Protein AF-A0A0L6VDS9-F1 (afdb_monomer_lite)

Sequence (114 aa):
MADDSSHAPPAQPSIKRPLTGLHMLLKTVLDDASNQDVSGAVRVPAGLINVLLEMLLSAERTMHSLQDTVDRLNASVDTKMSATNKPILAHLTELEKTLGPSADCVKAHPQVVW

Organism: NCBI:txid27349

Radius of gyration: 35.81 Å; chains: 1; bounding box: 97×52×89 Å

pLDDT: mean 79.71, std 17.58, range [41.25, 98.31]

Foldseek 3Di:
DDDDPPPDPPPDPPCPPPCPPLNVVVCVQLVPPVQQDPVRDGNDDPVVVVVVVVVVVVVVVVVVVVVVVVVVVVVVVVVVCCVVVVVVVVVVVVVDVVCPDPPCPDDDDDDDDD

Secondary structure (DSSP, 8-state):
-------PPP----------HHHHHHHHHHH-GGGB-TT--B---HHHHHHHHHHHHHHHHHHHHHHHHHHHHHHHHHHHHHHHHHHHHHHHHHHHHHT-S-------------

Structure (mmCIF, N/CA/C/O backbone):
data_AF-A0A0L6VDS9-F1
#
_entry.id   AF-A0A0L6VDS9-F1
#
loop_
_atom_site.group_PDB
_atom_site.id
_atom_site.type_symbol
_atom_site.label_atom_id
_atom_site.label_alt_id
_atom_site.label_comp_id
_atom_site.label_asym_id
_atom_site.label_entity_id
_atom_site.label_seq_id
_atom_site.pdbx_PDB_ins_code
_atom_site.Cartn_x
_atom_site.Cartn_y
_atom_site.Cartn_z
_atom_site.occupancy
_atom_site.B_iso_or_equiv
_atom_site.auth_seq_id
_atom_site.auth_comp_id
_atom_site.auth_asym_id
_atom_site.auth_atom_id
_atom_site.pdbx_PDB_model_num
ATOM 1 N N . MET A 1 1 ? -28.684 47.107 6.101 1.00 41.25 1 MET A N 1
ATOM 2 C CA . MET A 1 1 ? -27.667 46.256 6.747 1.00 41.25 1 MET A CA 1
ATOM 3 C C . MET A 1 1 ? -27.825 44.862 6.160 1.00 41.25 1 MET A C 1
ATOM 5 O O . MET A 1 1 ? -28.773 44.183 6.526 1.00 41.25 1 MET A O 1
ATOM 9 N N . ALA A 1 2 ? -27.011 44.500 5.171 1.00 41.81 2 ALA A N 1
ATOM 10 C CA . ALA A 1 2 ? -26.977 43.159 4.592 1.00 41.81 2 ALA A CA 1
ATOM 11 C C . ALA A 1 2 ? -25.500 42.762 4.539 1.00 41.81 2 ALA A C 1
ATOM 13 O O . ALA A 1 2 ? -24.737 43.375 3.797 1.00 41.81 2 ALA A O 1
ATOM 14 N N . ASP A 1 3 ? -25.108 41.837 5.413 1.00 48.06 3 ASP A N 1
ATOM 15 C CA . ASP A 1 3 ? -23.777 41.239 5.416 1.00 48.06 3 ASP A CA 1
ATOM 16 C C . ASP A 1 3 ? -23.718 40.215 4.282 1.00 48.06 3 ASP A C 1
ATOM 18 O O . ASP A 1 3 ? -24.396 39.187 4.308 1.00 48.06 3 ASP A O 1
ATOM 22 N N . ASP A 1 4 ? -22.940 40.547 3.259 1.00 51.59 4 ASP A N 1
ATOM 23 C CA . ASP A 1 4 ? -22.625 39.690 2.126 1.00 51.59 4 ASP A CA 1
ATOM 24 C C . ASP A 1 4 ? -21.441 38.798 2.525 1.00 51.59 4 ASP A C 1
ATOM 26 O O . ASP A 1 4 ? -20.275 39.202 2.485 1.00 51.59 4 ASP A O 1
ATOM 30 N N . SER A 1 5 ? -21.737 37.589 3.011 1.00 57.34 5 SER A N 1
ATOM 31 C CA . SER A 1 5 ? -20.718 36.622 3.416 1.00 57.34 5 SER A CA 1
ATOM 32 C C . SER A 1 5 ? -20.074 35.986 2.181 1.00 57.34 5 SER A C 1
ATOM 34 O O . SER A 1 5 ? -20.420 34.878 1.763 1.00 57.34 5 SER A O 1
ATOM 36 N N . SER A 1 6 ? -19.105 36.685 1.598 1.00 55.97 6 SER A N 1
ATOM 37 C CA . SER A 1 6 ? -18.214 36.132 0.579 1.00 55.97 6 SER A CA 1
ATOM 38 C C . SER A 1 6 ? -17.259 35.118 1.216 1.00 55.97 6 SER A C 1
ATOM 40 O O . SER A 1 6 ? -16.126 35.435 1.581 1.00 55.97 6 SER A O 1
ATOM 42 N N . HIS A 1 7 ? -17.713 33.874 1.369 1.00 61.69 7 HIS A N 1
ATOM 43 C CA . HIS A 1 7 ? -16.837 32.755 1.700 1.00 61.69 7 HIS A CA 1
ATOM 44 C C . HIS A 1 7 ? -15.981 32.425 0.470 1.00 61.69 7 HIS A C 1
ATOM 46 O O . HIS A 1 7 ? -16.403 31.705 -0.435 1.00 61.69 7 HIS A O 1
ATOM 52 N N . ALA A 1 8 ? -14.767 32.975 0.424 1.00 68.38 8 ALA A N 1
ATOM 53 C CA . ALA A 1 8 ? -13.765 32.547 -0.540 1.00 68.38 8 ALA A CA 1
ATOM 54 C C . ALA A 1 8 ? -13.432 31.059 -0.295 1.00 68.38 8 ALA A C 1
ATOM 56 O O . ALA A 1 8 ? -13.227 30.670 0.863 1.00 68.38 8 ALA A O 1
ATOM 57 N N . PRO A 1 9 ? -13.371 30.217 -1.345 1.00 64.12 9 PRO A N 1
ATOM 58 C CA . PRO A 1 9 ? -12.942 28.833 -1.203 1.00 64.12 9 PRO A CA 1
ATOM 59 C C . PRO A 1 9 ? -11.545 28.777 -0.571 1.00 64.12 9 PRO A C 1
ATOM 61 O O . PRO A 1 9 ? -10.696 29.607 -0.914 1.00 64.12 9 PRO A O 1
ATOM 64 N N . PRO A 1 10 ? -11.273 27.818 0.334 1.00 69.44 10 PRO A N 1
ATOM 65 C CA . PRO A 1 10 ? -9.944 27.661 0.903 1.00 69.44 10 PRO A CA 1
ATOM 66 C C . PRO A 1 10 ? -8.931 27.479 -0.227 1.00 69.44 10 PRO A C 1
ATOM 68 O O . PRO A 1 10 ? -9.158 26.701 -1.156 1.00 69.44 10 PRO A O 1
ATOM 71 N N . ALA A 1 11 ? -7.826 28.224 -0.148 1.00 65.56 11 ALA A N 1
ATOM 72 C CA . ALA A 1 11 ? -6.745 28.152 -1.117 1.00 65.56 11 ALA A CA 1
ATOM 73 C C . ALA A 1 11 ? -6.316 26.690 -1.278 1.00 65.56 11 ALA A C 1
ATOM 75 O O . ALA A 1 11 ? -5.828 26.063 -0.336 1.00 65.56 11 ALA A O 1
ATOM 76 N N . GLN A 1 12 ? -6.541 26.142 -2.473 1.00 63.00 12 GLN A N 1
ATOM 77 C CA . GLN A 1 12 ? -6.097 24.802 -2.814 1.00 63.00 12 GLN A CA 1
ATOM 78 C C . GLN A 1 12 ? -4.576 24.781 -2.615 1.00 63.00 12 GLN A C 1
ATOM 80 O O . GLN A 1 12 ? -3.890 25.633 -3.194 1.00 63.00 12 GLN A O 1
ATOM 85 N N . PRO A 1 13 ? -4.019 23.879 -1.785 1.00 59.09 13 PRO A N 1
ATOM 86 C CA . PRO A 1 13 ? -2.577 23.783 -1.667 1.00 59.09 13 PRO A CA 1
ATOM 87 C C . PRO A 1 13 ? -2.037 23.548 -3.074 1.00 59.09 13 PRO A C 1
ATOM 89 O O . PRO A 1 13 ? -2.506 22.657 -3.782 1.00 59.09 13 PRO A O 1
ATOM 92 N N . SER A 1 14 ? -1.084 24.376 -3.502 1.00 58.12 14 SER A N 1
ATOM 93 C CA . SER A 1 14 ? -0.311 24.111 -4.709 1.00 58.12 14 SER A CA 1
ATOM 94 C C . SER A 1 14 ? 0.410 22.788 -4.472 1.00 58.12 14 SER A C 1
ATOM 96 O O . SER A 1 14 ? 1.503 22.760 -3.901 1.00 58.12 14 SER A O 1
ATOM 98 N N . ILE A 1 15 ? -0.218 21.681 -4.873 1.00 55.16 15 ILE A N 1
ATOM 99 C CA . ILE A 1 15 ? 0.375 20.351 -4.885 1.00 55.16 15 ILE A CA 1
ATOM 100 C C . ILE A 1 15 ? 1.422 20.402 -5.991 1.00 55.16 15 ILE A C 1
ATOM 102 O O . ILE A 1 15 ? 1.210 19.962 -7.120 1.00 55.16 15 ILE A O 1
ATOM 106 N N . LYS A 1 16 ? 2.582 20.979 -5.674 1.00 53.91 16 LYS A N 1
ATOM 107 C CA . LYS A 1 16 ? 3.800 20.686 -6.406 1.00 53.91 16 LYS A CA 1
ATOM 108 C C . LYS A 1 16 ? 4.014 19.207 -6.140 1.00 53.91 16 LYS A C 1
ATOM 110 O O . LYS A 1 16 ? 4.447 18.833 -5.052 1.00 53.91 16 LYS A O 1
ATOM 115 N N . ARG A 1 17 ? 3.540 18.375 -7.077 1.00 58.38 17 ARG A N 1
ATOM 116 C CA . ARG A 1 17 ? 3.583 16.919 -6.957 1.00 58.38 17 ARG A CA 1
ATOM 117 C C . ARG A 1 17 ? 5.015 16.581 -6.541 1.00 58.38 17 ARG A C 1
ATOM 119 O O . ARG A 1 17 ? 5.933 17.043 -7.228 1.00 58.38 17 ARG A O 1
ATOM 126 N N . PRO A 1 18 ? 5.223 15.884 -5.409 1.00 59.31 18 PRO A N 1
ATOM 127 C CA . PRO A 1 18 ? 6.563 15.505 -5.000 1.00 59.31 18 PRO A CA 1
ATOM 128 C C . PRO A 1 18 ? 7.230 14.864 -6.209 1.00 59.31 18 PRO A C 1
ATOM 130 O O . PRO A 1 18 ? 6.618 14.005 -6.850 1.00 59.31 18 PRO A O 1
ATOM 133 N N . LEU A 1 19 ? 8.430 15.317 -6.574 1.00 60.00 19 LEU A N 1
ATOM 134 C CA . LEU A 1 19 ? 9.220 14.585 -7.553 1.00 60.00 19 LEU A CA 1
ATOM 135 C C . LEU A 1 19 ? 9.547 13.242 -6.906 1.00 60.00 19 LEU A C 1
ATOM 137 O O . LEU A 1 19 ? 10.488 13.120 -6.127 1.00 60.00 19 LEU A O 1
ATOM 141 N N . THR A 1 20 ? 8.702 12.250 -7.162 1.00 74.06 20 THR A N 1
ATOM 142 C CA . THR A 1 20 ? 8.917 10.889 -6.693 1.00 74.06 20 THR A CA 1
ATOM 143 C C . THR A 1 20 ? 10.135 10.322 -7.415 1.00 74.06 20 THR A C 1
ATOM 145 O O . THR A 1 20 ? 10.444 10.725 -8.540 1.00 74.06 20 THR A O 1
ATOM 148 N N . GLY A 1 21 ? 10.834 9.371 -6.788 1.00 81.12 21 GLY A N 1
ATOM 149 C CA . GLY A 1 21 ? 11.976 8.699 -7.419 1.00 81.12 21 GLY A CA 1
ATOM 150 C C . GLY A 1 21 ? 11.623 8.129 -8.798 1.00 81.12 21 GLY A C 1
ATOM 151 O O . GLY A 1 21 ? 12.401 8.274 -9.733 1.00 81.12 21 GLY A O 1
ATOM 152 N N . LEU A 1 22 ? 10.396 7.612 -8.956 1.00 84.62 22 LEU A N 1
ATOM 153 C CA . LEU A 1 22 ? 9.851 7.167 -10.240 1.00 84.62 22 LEU A CA 1
ATOM 154 C C . LEU A 1 22 ? 9.755 8.301 -11.267 1.00 84.62 22 LEU A C 1
ATOM 156 O O . LEU A 1 22 ? 10.169 8.137 -12.408 1.00 84.62 22 LEU A O 1
ATOM 160 N N . HIS A 1 23 ? 9.211 9.454 -10.873 1.00 84.38 23 HIS A N 1
ATOM 161 C CA . HIS A 1 23 ? 9.085 10.604 -11.765 1.00 84.38 23 HIS A CA 1
ATOM 162 C C . HIS A 1 23 ? 10.457 11.103 -12.234 1.00 84.38 23 HIS A C 1
ATOM 164 O O . HIS A 1 23 ? 10.623 11.391 -13.415 1.00 84.38 23 HIS A O 1
ATOM 170 N N . MET A 1 24 ? 11.448 11.178 -11.336 1.00 86.25 24 MET A N 1
ATOM 171 C CA . MET A 1 24 ? 12.823 11.507 -11.733 1.00 86.25 24 MET A CA 1
ATOM 172 C C . MET A 1 24 ? 13.415 10.445 -12.659 1.00 86.25 24 MET A C 1
ATOM 174 O O . MET A 1 24 ? 13.975 10.808 -13.683 1.00 86.25 24 MET A O 1
ATOM 178 N N . LEU A 1 25 ? 13.250 9.158 -12.346 1.00 85.69 25 LEU A N 1
ATOM 179 C CA . LEU A 1 25 ? 13.769 8.061 -13.163 1.00 85.69 25 LEU A CA 1
ATOM 180 C C . LEU A 1 25 ? 13.202 8.090 -14.588 1.00 85.69 25 LEU A C 1
ATOM 182 O O . LEU A 1 25 ? 13.961 8.041 -15.552 1.00 85.69 25 LEU A O 1
ATOM 186 N N . LEU A 1 26 ? 11.881 8.223 -14.722 1.00 86.81 26 LEU A N 1
ATOM 187 C CA . LEU A 1 26 ? 11.217 8.312 -16.022 1.00 86.81 26 LEU A CA 1
ATOM 188 C C . LEU A 1 26 ? 11.650 9.564 -16.779 1.00 86.81 26 LEU A C 1
ATOM 190 O O . LEU A 1 26 ? 11.973 9.472 -17.958 1.00 86.81 26 LEU A O 1
ATOM 194 N N . LYS A 1 27 ? 11.710 10.718 -16.105 1.00 87.31 27 LYS A N 1
ATOM 195 C CA . LYS A 1 27 ? 12.168 11.961 -16.726 1.00 87.31 27 LYS A CA 1
ATOM 196 C C . LYS A 1 27 ? 13.591 11.824 -17.267 1.00 87.31 27 LYS A C 1
ATOM 198 O O . LYS A 1 27 ? 13.827 12.185 -18.409 1.00 87.31 27 LYS A O 1
ATOM 203 N N . THR A 1 28 ? 14.511 11.251 -16.493 1.00 86.44 28 THR A N 1
ATOM 204 C CA . THR A 1 28 ? 15.899 11.045 -16.928 1.00 86.44 28 THR A CA 1
ATOM 205 C C . THR A 1 28 ? 15.990 10.121 -18.141 1.00 86.44 28 THR A C 1
ATOM 207 O O . THR A 1 28 ? 16.742 10.413 -19.061 1.00 86.44 28 THR A O 1
ATOM 210 N N . VAL A 1 29 ? 15.217 9.029 -18.173 1.00 85.19 29 VAL A N 1
ATOM 211 C CA . VAL A 1 29 ? 15.217 8.104 -19.321 1.00 85.19 29 VAL A CA 1
ATOM 212 C C . VAL A 1 29 ? 14.635 8.762 -20.577 1.00 85.19 29 VAL A C 1
ATOM 214 O O . VAL A 1 29 ? 15.136 8.518 -21.672 1.00 85.19 29 VAL A O 1
ATOM 217 N N . LEU A 1 30 ? 13.594 9.586 -20.425 1.00 84.62 30 LEU A N 1
ATOM 218 C CA . LEU A 1 30 ? 12.914 10.259 -21.537 1.00 84.62 30 LEU A CA 1
ATOM 219 C C . LEU A 1 30 ? 13.693 11.472 -22.079 1.00 84.62 30 LEU A C 1
ATOM 221 O O . LEU A 1 30 ? 13.678 11.700 -23.288 1.00 84.62 30 LEU A O 1
ATOM 225 N N . ASP A 1 31 ? 14.366 12.229 -21.207 1.00 85.56 31 ASP A N 1
ATOM 226 C CA . ASP A 1 31 ? 15.145 13.426 -21.569 1.00 85.56 31 ASP A CA 1
ATOM 227 C C . ASP A 1 31 ? 16.530 13.079 -22.156 1.00 85.56 31 ASP A C 1
ATOM 229 O O . ASP A 1 31 ? 17.194 13.934 -22.744 1.00 85.56 31 ASP A O 1
ATOM 233 N N . ASP A 1 32 ? 16.990 11.834 -22.011 1.00 84.75 32 ASP A N 1
ATOM 234 C CA . ASP A 1 32 ? 18.268 11.379 -22.553 1.00 84.75 32 ASP A CA 1
ATOM 235 C C . ASP A 1 32 ? 18.166 11.118 -24.065 1.00 84.75 32 ASP A C 1
ATOM 237 O O . ASP A 1 32 ? 17.649 10.097 -24.524 1.00 84.75 32 ASP A O 1
ATOM 241 N N . ALA A 1 33 ? 18.707 12.057 -24.845 1.00 76.38 33 ALA A N 1
ATOM 242 C CA . ALA A 1 33 ? 18.730 12.007 -26.305 1.00 76.38 33 ALA A CA 1
ATOM 243 C C . ALA A 1 33 ? 19.451 10.767 -26.864 1.00 76.38 33 ALA A C 1
ATOM 245 O O . ALA A 1 33 ? 19.172 10.367 -27.993 1.00 76.38 33 ALA A O 1
ATOM 246 N N . SER A 1 34 ? 20.339 10.126 -26.092 1.00 81.12 34 SER A N 1
ATOM 247 C CA . SER A 1 34 ? 20.998 8.883 -26.516 1.00 81.12 34 SER A CA 1
ATOM 248 C C . SER A 1 34 ? 20.047 7.682 -26.555 1.00 81.12 34 SER A C 1
ATOM 250 O O . SER A 1 34 ? 20.329 6.687 -27.227 1.00 81.12 34 SER A O 1
ATOM 252 N N . ASN A 1 35 ? 18.893 7.795 -25.891 1.00 81.25 35 ASN A N 1
ATOM 253 C CA . ASN A 1 35 ? 17.834 6.797 -25.925 1.00 81.25 35 ASN A CA 1
ATOM 254 C C . ASN A 1 35 ? 16.842 7.030 -27.068 1.00 81.25 35 ASN A C 1
ATOM 256 O O . ASN A 1 35 ? 15.907 6.251 -27.182 1.00 81.25 35 ASN A O 1
ATOM 260 N N . GLN A 1 36 ? 16.996 8.049 -27.917 1.00 86.44 36 GLN A N 1
ATOM 261 C CA . GLN A 1 36 ? 16.089 8.275 -29.045 1.00 86.44 36 GLN A CA 1
ATOM 262 C C . GLN A 1 36 ? 16.664 7.703 -30.344 1.00 86.44 36 GLN A C 1
ATOM 264 O O . GLN A 1 36 ? 17.843 7.882 -30.652 1.00 86.44 36 GLN A O 1
ATOM 269 N N . ASP A 1 37 ? 15.837 6.992 -31.109 1.00 84.88 37 ASP A N 1
ATOM 270 C CA . ASP A 1 37 ? 16.203 6.549 -32.454 1.00 84.88 37 ASP A CA 1
ATOM 271 C C . ASP A 1 37 ? 16.001 7.660 -33.502 1.00 84.88 37 ASP A C 1
ATOM 273 O O . ASP A 1 37 ? 15.551 8.766 -33.204 1.00 84.88 37 ASP A O 1
ATOM 277 N N . VAL A 1 38 ? 16.334 7.371 -34.764 1.00 86.12 38 VAL A N 1
ATOM 278 C CA . VAL A 1 38 ? 16.230 8.335 -35.881 1.00 86.12 38 VAL A CA 1
ATOM 279 C C . VAL A 1 38 ? 14.779 8.782 -36.134 1.00 86.12 38 VAL A C 1
ATOM 281 O O . VAL A 1 38 ? 14.551 9.829 -36.735 1.00 86.12 38 VAL A O 1
ATOM 284 N N . SER A 1 39 ? 13.794 8.015 -35.658 1.00 87.81 39 SER A N 1
ATOM 285 C CA . SER A 1 39 ? 12.373 8.361 -35.715 1.00 87.81 39 SER A CA 1
ATOM 286 C C . SER A 1 39 ? 11.918 9.203 -34.512 1.00 87.81 39 SER A C 1
ATOM 288 O O . SER A 1 39 ? 10.754 9.606 -34.469 1.00 87.81 39 SER A O 1
ATOM 290 N N . GLY A 1 40 ? 12.794 9.449 -33.533 1.00 82.69 40 GLY A N 1
ATOM 291 C CA . GLY A 1 40 ? 12.460 10.086 -32.260 1.00 82.69 40 GLY A CA 1
ATOM 292 C C . GLY A 1 40 ? 11.777 9.146 -31.261 1.00 82.69 40 GLY A C 1
ATOM 293 O O . GLY A 1 40 ? 11.252 9.614 -30.249 1.00 82.69 40 GLY A O 1
ATOM 294 N N . ALA A 1 41 ? 11.750 7.833 -31.516 1.00 85.88 41 ALA A N 1
ATOM 295 C CA . ALA A 1 41 ? 11.193 6.875 -30.571 1.00 85.88 41 ALA A CA 1
ATOM 296 C C . ALA A 1 41 ? 12.183 6.623 -29.427 1.00 85.88 41 ALA A C 1
ATOM 298 O O . ALA A 1 41 ? 13.373 6.405 -29.653 1.00 85.88 41 ALA A O 1
ATOM 299 N N . VAL A 1 42 ? 11.684 6.627 -28.186 1.00 84.88 42 VAL A N 1
ATOM 300 C CA . VAL A 1 42 ? 12.508 6.363 -27.001 1.00 84.88 42 VAL A CA 1
ATOM 301 C C . VAL A 1 42 ? 12.706 4.858 -26.828 1.00 84.88 42 VAL A C 1
ATOM 303 O O . VAL A 1 42 ? 11.770 4.101 -26.566 1.00 84.88 42 VAL A O 1
ATOM 306 N N . ARG A 1 43 ? 13.957 4.423 -26.914 1.00 87.31 43 ARG A N 1
ATOM 307 C CA . ARG A 1 43 ? 14.428 3.099 -26.541 1.00 87.31 43 ARG A CA 1
ATOM 308 C C . ARG A 1 43 ? 14.431 2.973 -25.022 1.00 87.31 43 ARG A C 1
ATOM 310 O O . ARG A 1 43 ? 15.249 3.564 -24.327 1.00 87.31 43 ARG A O 1
ATOM 317 N N . VAL A 1 44 ? 13.527 2.148 -24.506 1.00 83.69 44 VAL A N 1
ATOM 318 C CA . VAL A 1 44 ? 13.443 1.867 -23.071 1.00 83.69 44 VAL A CA 1
ATOM 319 C C . VAL A 1 44 ? 14.596 0.943 -22.647 1.00 83.69 44 VAL A C 1
ATOM 321 O O . VAL A 1 44 ? 14.728 -0.151 -23.206 1.00 83.69 44 VAL A O 1
ATOM 324 N N . PRO A 1 45 ? 15.425 1.324 -21.654 1.00 85.56 45 PRO A N 1
ATOM 325 C CA . PRO A 1 45 ? 16.456 0.442 -21.120 1.00 85.56 45 PRO A CA 1
ATOM 326 C C . PRO A 1 45 ? 15.839 -0.828 -20.527 1.00 85.56 45 PRO A C 1
ATOM 328 O O . PRO A 1 45 ? 14.907 -0.751 -19.728 1.00 85.56 45 PRO A O 1
ATOM 331 N N . ALA A 1 46 ? 16.394 -2.000 -20.846 1.00 83.94 46 ALA A N 1
ATOM 332 C CA . ALA A 1 46 ? 15.872 -3.281 -20.353 1.00 83.94 46 ALA A CA 1
ATOM 333 C C . ALA A 1 46 ? 15.811 -3.349 -18.811 1.00 83.94 46 ALA A C 1
ATOM 335 O O . ALA A 1 46 ? 14.885 -3.927 -18.248 1.00 83.94 46 ALA A O 1
ATOM 336 N N . GLY A 1 47 ? 16.756 -2.699 -18.121 1.00 87.38 47 GLY A N 1
ATOM 337 C CA . GLY A 1 47 ? 16.780 -2.621 -16.659 1.00 87.38 47 GLY A CA 1
ATOM 338 C C . GLY A 1 47 ? 15.679 -1.746 -16.049 1.00 87.38 47 GLY A C 1
ATOM 339 O O . GLY A 1 47 ? 15.339 -1.947 -14.886 1.00 87.38 47 GLY A O 1
ATOM 340 N N . LEU A 1 48 ? 15.082 -0.819 -16.811 1.00 88.56 48 LEU A N 1
ATOM 341 C CA . LEU A 1 48 ? 14.022 0.055 -16.298 1.00 88.56 48 LEU A CA 1
ATOM 342 C C . LEU A 1 48 ? 12.797 -0.760 -15.878 1.00 88.56 48 LEU A C 1
ATOM 344 O O . LEU A 1 48 ? 12.225 -0.503 -14.825 1.00 88.56 48 LEU A O 1
ATOM 348 N N . ILE A 1 49 ? 12.428 -1.768 -16.670 1.00 87.31 49 ILE A N 1
ATOM 349 C CA . ILE A 1 49 ? 11.278 -2.633 -16.380 1.00 87.31 49 ILE A CA 1
ATOM 350 C C . ILE A 1 49 ? 11.468 -3.346 -15.036 1.00 87.31 49 ILE A C 1
ATOM 352 O O . ILE A 1 49 ? 10.545 -3.367 -14.228 1.00 87.31 49 ILE A O 1
ATOM 356 N N . ASN A 1 50 ? 12.671 -3.854 -14.755 1.00 91.31 50 ASN A N 1
ATOM 357 C CA . ASN A 1 50 ? 12.969 -4.519 -13.484 1.00 91.31 50 ASN A CA 1
ATOM 358 C C . ASN A 1 50 ? 12.824 -3.561 -12.297 1.00 91.31 50 ASN A C 1
ATOM 360 O O . ASN A 1 50 ? 12.166 -3.900 -11.318 1.00 91.31 50 AS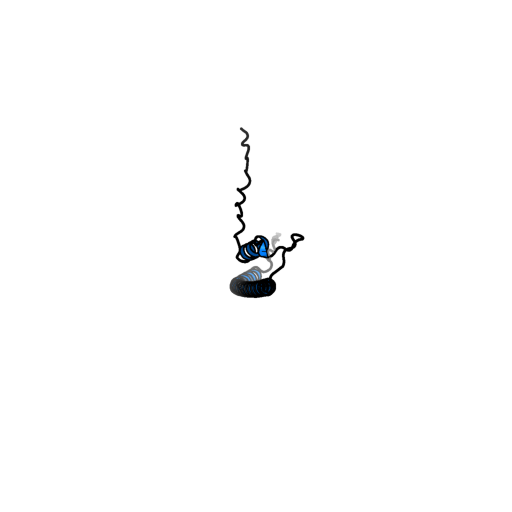N A O 1
ATOM 364 N N . VAL A 1 51 ? 13.358 -2.339 -12.412 1.00 91.06 51 VAL A N 1
ATOM 365 C CA . VAL A 1 51 ? 13.218 -1.316 -11.363 1.00 91.06 51 VAL A CA 1
ATOM 366 C C . VAL A 1 51 ? 11.746 -0.971 -11.129 1.00 91.06 51 VAL A C 1
ATOM 368 O O . VAL A 1 51 ? 11.310 -0.874 -9.984 1.00 91.06 51 VAL A O 1
ATOM 371 N N . LEU A 1 52 ? 10.950 -0.830 -12.194 1.00 90.50 52 LEU A N 1
ATOM 372 C CA . LEU A 1 52 ? 9.514 -0.570 -12.070 1.00 90.50 52 LEU A CA 1
ATOM 373 C C . LEU A 1 52 ? 8.786 -1.715 -11.355 1.00 90.50 52 LEU A C 1
ATOM 375 O O . LEU A 1 52 ? 7.966 -1.451 -10.477 1.00 90.50 52 LEU A O 1
ATOM 379 N N . LEU A 1 53 ? 9.103 -2.967 -11.688 1.00 91.75 53 LEU A N 1
ATOM 380 C CA . LEU A 1 53 ? 8.521 -4.141 -11.033 1.00 91.75 53 LEU A CA 1
ATOM 381 C C . LEU A 1 53 ? 8.894 -4.212 -9.546 1.00 91.75 53 LEU A C 1
ATOM 383 O O . LEU A 1 53 ? 8.023 -4.457 -8.713 1.00 91.75 53 LEU A O 1
ATOM 387 N N . GLU A 1 54 ? 10.149 -3.938 -9.192 1.00 93.94 54 GLU A N 1
ATOM 388 C CA . GLU A 1 54 ? 10.591 -3.884 -7.792 1.00 93.94 54 GLU A CA 1
ATOM 389 C C . GLU A 1 54 ? 9.885 -2.772 -7.009 1.00 93.94 54 GLU A C 1
ATOM 391 O O . GLU A 1 54 ? 9.441 -2.987 -5.876 1.00 93.94 54 GLU A O 1
ATOM 396 N N . MET A 1 55 ? 9.733 -1.589 -7.613 1.00 92.06 55 MET A N 1
ATOM 397 C CA . MET A 1 55 ? 8.995 -0.478 -7.009 1.00 92.06 55 MET A CA 1
ATOM 398 C C . MET A 1 55 ? 7.520 -0.828 -6.788 1.00 92.06 55 MET A C 1
ATOM 400 O O . MET A 1 55 ? 6.980 -0.512 -5.727 1.00 92.06 55 MET A O 1
ATOM 404 N N . LEU A 1 56 ? 6.879 -1.497 -7.753 1.00 92.75 56 LEU A N 1
ATOM 405 C CA . LEU A 1 56 ? 5.491 -1.950 -7.637 1.00 92.75 56 LEU A CA 1
ATOM 406 C C . LEU A 1 56 ? 5.327 -3.002 -6.538 1.00 92.75 56 LEU A C 1
ATOM 408 O O . LEU A 1 56 ? 4.445 -2.857 -5.695 1.00 92.75 56 LEU A O 1
ATOM 412 N N . LEU A 1 57 ? 6.209 -4.001 -6.488 1.00 95.44 57 LEU A N 1
ATOM 413 C CA . LEU A 1 57 ? 6.186 -5.035 -5.450 1.00 95.44 57 LEU A CA 1
ATOM 414 C C . LEU A 1 57 ? 6.414 -4.440 -4.052 1.00 95.44 57 LEU A C 1
ATOM 416 O O . LEU A 1 57 ? 5.795 -4.849 -3.069 1.00 95.44 57 LEU A O 1
ATOM 420 N N . SER A 1 58 ? 7.308 -3.454 -3.951 1.00 94.19 58 SER A N 1
ATOM 421 C CA . SER A 1 58 ? 7.533 -2.714 -2.710 1.00 94.19 58 SER A CA 1
ATOM 422 C C . SER A 1 58 ? 6.276 -1.952 -2.283 1.00 94.19 58 SER A C 1
ATOM 424 O O . SER A 1 58 ? 5.848 -2.070 -1.133 1.00 94.19 58 SER A O 1
ATOM 426 N N . ALA A 1 59 ? 5.637 -1.238 -3.214 1.00 92.88 59 ALA A N 1
ATOM 427 C CA . ALA A 1 59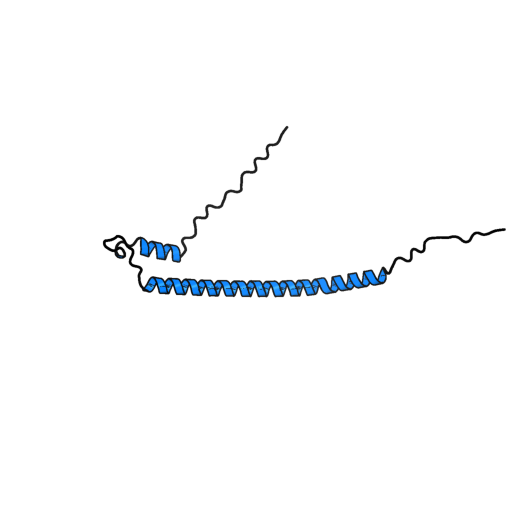 ? 4.392 -0.524 -2.953 1.00 92.88 59 ALA A CA 1
ATOM 428 C C . ALA A 1 59 ? 3.274 -1.479 -2.501 1.00 92.88 59 ALA A C 1
ATOM 430 O O . ALA A 1 59 ? 2.629 -1.224 -1.484 1.00 92.88 59 ALA A O 1
ATOM 431 N N . GLU A 1 60 ? 3.099 -2.613 -3.179 1.00 96.31 60 GLU A N 1
ATOM 432 C CA . GLU A 1 60 ? 2.140 -3.659 -2.806 1.00 96.31 60 GLU A CA 1
ATOM 433 C C . GLU A 1 60 ? 2.374 -4.165 -1.377 1.00 96.31 60 GLU A C 1
ATOM 435 O O . GLU A 1 60 ? 1.453 -4.163 -0.557 1.00 96.31 60 GLU A O 1
ATOM 440 N N . ARG A 1 61 ? 3.623 -4.487 -1.021 1.00 97.06 61 ARG A N 1
ATOM 441 C CA . ARG A 1 61 ? 3.974 -4.903 0.345 1.00 97.06 61 ARG A CA 1
ATOM 442 C C . ARG A 1 61 ? 3.636 -3.829 1.381 1.00 97.06 61 ARG A C 1
ATOM 444 O O . ARG A 1 61 ? 3.138 -4.154 2.460 1.00 97.06 61 ARG A O 1
ATOM 451 N N . THR A 1 62 ? 3.897 -2.557 1.077 1.00 96.31 62 THR A N 1
ATOM 452 C CA . THR A 1 62 ? 3.549 -1.460 1.996 1.00 96.31 62 THR A CA 1
ATOM 453 C C . THR A 1 62 ? 2.041 -1.286 2.150 1.00 96.31 62 THR A C 1
ATOM 455 O O . THR A 1 62 ? 1.581 -1.065 3.268 1.00 96.31 62 THR A O 1
ATOM 458 N N . MET A 1 63 ? 1.266 -1.446 1.072 1.00 97.75 63 MET A N 1
ATOM 459 C CA . MET A 1 63 ? -0.197 -1.390 1.128 1.00 97.75 63 MET A CA 1
ATOM 460 C C . MET A 1 63 ? -0.769 -2.533 1.965 1.00 97.75 63 MET A C 1
ATOM 462 O O . MET A 1 63 ? -1.612 -2.282 2.821 1.00 97.75 63 MET A O 1
ATOM 466 N N . HIS A 1 64 ? -0.264 -3.757 1.795 1.00 98.00 64 HIS A N 1
ATOM 467 C CA . HIS A 1 64 ? -0.661 -4.889 2.635 1.00 98.00 64 HIS A CA 1
ATOM 468 C C . HIS A 1 64 ? -0.353 -4.654 4.117 1.00 98.00 64 HIS A C 1
ATOM 470 O O . HIS A 1 64 ? -1.228 -4.820 4.958 1.00 98.00 64 HIS A O 1
ATOM 476 N N . SER A 1 65 ? 0.852 -4.182 4.444 1.00 97.75 65 SER A N 1
ATOM 477 C CA . SER A 1 65 ? 1.226 -3.866 5.832 1.00 97.75 65 SER A CA 1
ATOM 478 C C . SER A 1 65 ? 0.331 -2.784 6.459 1.00 97.75 65 SER A C 1
ATOM 480 O O . SER A 1 65 ? -0.021 -2.844 7.645 1.00 97.75 65 SER A O 1
ATOM 482 N N . LEU A 1 66 ? -0.067 -1.788 5.661 1.00 98.19 66 LEU A N 1
ATOM 483 C CA . LEU A 1 66 ? -1.004 -0.760 6.100 1.00 98.19 66 LEU A CA 1
ATOM 484 C C . LEU A 1 66 ? -2.394 -1.351 6.353 1.00 98.19 66 LEU A C 1
ATOM 486 O O . LEU A 1 66 ? -2.978 -1.064 7.397 1.00 98.19 66 LEU A O 1
ATOM 490 N N . GLN A 1 67 ? -2.887 -2.194 5.444 1.00 98.06 67 GLN A N 1
ATOM 491 C CA . GLN A 1 67 ? -4.162 -2.894 5.592 1.00 98.06 67 GLN A CA 1
ATOM 492 C C . GLN A 1 67 ? -4.183 -3.735 6.877 1.00 98.06 67 GLN A C 1
ATOM 494 O O . GLN A 1 67 ? -5.061 -3.537 7.713 1.00 98.06 67 GLN A O 1
ATOM 499 N N . ASP A 1 68 ? -3.151 -4.548 7.115 1.00 98.12 68 ASP A N 1
ATOM 500 C CA . ASP A 1 68 ? -3.020 -5.357 8.336 1.00 98.12 68 ASP A CA 1
ATOM 501 C C . ASP A 1 68 ? -3.042 -4.497 9.610 1.00 98.12 68 ASP A C 1
ATOM 503 O O . ASP A 1 68 ? -3.578 -4.879 10.655 1.00 98.12 68 ASP A O 1
ATOM 507 N N . THR A 1 69 ? -2.432 -3.313 9.546 1.00 98.25 69 THR A N 1
ATOM 508 C CA . THR A 1 69 ? -2.406 -2.375 10.671 1.00 98.25 69 THR A CA 1
ATOM 509 C C . THR A 1 69 ? -3.779 -1.760 10.925 1.00 98.25 69 THR A C 1
ATOM 511 O O . THR A 1 69 ? -4.172 -1.637 12.089 1.00 98.25 69 THR A O 1
ATOM 514 N N . VAL A 1 70 ? -4.516 -1.407 9.869 1.00 98.19 70 VAL A N 1
ATOM 515 C CA . VAL A 1 70 ? -5.899 -0.918 9.963 1.00 98.19 70 VAL A CA 1
ATOM 516 C C . VAL A 1 70 ? -6.811 -2.002 10.531 1.00 98.19 70 VAL A C 1
ATOM 518 O O . VAL A 1 70 ? -7.570 -1.728 11.460 1.00 98.19 70 VAL A O 1
ATOM 521 N N . ASP A 1 71 ? -6.684 -3.239 10.062 1.00 98.31 71 ASP A N 1
ATOM 522 C CA . ASP A 1 71 ? -7.505 -4.356 10.533 1.00 98.31 71 ASP A CA 1
ATOM 523 C C . ASP A 1 71 ? -7.244 -4.659 12.013 1.00 98.31 71 ASP A C 1
ATOM 525 O O . ASP A 1 71 ? -8.180 -4.804 12.806 1.00 98.31 71 ASP A O 1
ATOM 529 N N . ARG A 1 72 ? -5.973 -4.651 12.435 1.00 97.94 72 ARG A N 1
ATOM 530 C CA . ARG A 1 72 ? -5.608 -4.794 13.853 1.00 97.94 72 ARG A CA 1
ATOM 531 C C . ARG A 1 72 ? -6.142 -3.642 14.706 1.00 97.94 72 ARG A C 1
ATOM 533 O O . ARG A 1 72 ? -6.556 -3.867 15.846 1.00 97.94 72 ARG A O 1
ATOM 540 N N . LEU A 1 73 ? -6.117 -2.415 14.185 1.00 97.94 73 LEU A N 1
ATOM 541 C CA . LEU A 1 73 ? -6.667 -1.251 14.876 1.00 97.94 73 LEU A CA 1
ATOM 542 C C . LEU A 1 73 ? -8.184 -1.384 15.049 1.00 97.94 73 LEU A C 1
ATOM 544 O O . LEU A 1 73 ? -8.672 -1.197 16.163 1.00 97.94 73 LEU A O 1
ATOM 548 N N . ASN A 1 74 ? -8.904 -1.768 13.995 1.00 97.75 74 ASN A N 1
ATOM 549 C CA . ASN A 1 74 ? -10.349 -1.994 14.040 1.00 97.75 74 ASN A CA 1
ATOM 550 C C . ASN A 1 74 ? -10.713 -3.069 15.069 1.00 97.75 74 ASN A C 1
ATOM 552 O O . ASN A 1 74 ? -11.505 -2.804 15.971 1.00 97.75 74 ASN A O 1
ATOM 556 N N . ALA A 1 75 ? -10.046 -4.226 15.035 1.00 97.69 75 ALA A N 1
ATOM 557 C CA . ALA A 1 75 ? -10.284 -5.296 16.006 1.00 97.69 75 ALA A CA 1
ATOM 558 C C . ALA A 1 75 ? -10.037 -4.848 17.463 1.00 97.69 75 ALA A C 1
ATOM 560 O O . ALA A 1 75 ? -10.767 -5.229 18.383 1.00 97.69 75 ALA A O 1
ATOM 561 N N . SER A 1 76 ? -9.015 -4.015 17.686 1.00 97.25 76 SER A N 1
ATOM 562 C CA . SER A 1 76 ? -8.711 -3.442 19.003 1.00 97.25 76 SER A CA 1
ATOM 563 C C . SER A 1 76 ? -9.804 -2.478 19.478 1.00 97.25 76 SER A C 1
ATOM 565 O O . SER A 1 76 ? -10.261 -2.565 20.624 1.00 97.25 76 SER A O 1
ATOM 567 N N . VAL A 1 77 ? -10.267 -1.591 18.592 1.00 97.12 77 VAL A N 1
ATOM 568 C CA . VAL A 1 77 ? -11.363 -0.654 18.873 1.00 97.12 77 VAL A CA 1
ATOM 569 C C . VAL A 1 77 ? -12.651 -1.410 19.184 1.00 97.12 77 VAL A C 1
ATOM 571 O O . VAL A 1 77 ? -13.264 -1.133 20.215 1.00 97.12 77 VAL A O 1
ATOM 574 N N . ASP A 1 78 ? -13.011 -2.409 18.380 1.00 95.75 78 ASP A N 1
ATOM 575 C CA . ASP A 1 78 ? -14.206 -3.233 18.588 1.00 95.75 78 ASP A CA 1
ATOM 576 C C . ASP A 1 78 ? -14.161 -3.965 19.928 1.00 95.75 78 ASP A C 1
ATOM 578 O O . ASP A 1 78 ? -15.136 -3.973 20.684 1.00 95.75 78 ASP A O 1
ATOM 582 N N . THR A 1 79 ? -13.002 -4.527 20.276 1.00 96.12 79 THR A N 1
ATOM 583 C CA . THR A 1 79 ? -12.801 -5.198 21.565 1.00 96.12 79 THR A CA 1
ATOM 584 C C . THR A 1 79 ? -13.007 -4.226 22.725 1.00 96.12 79 THR A C 1
ATOM 586 O O . THR A 1 79 ? -13.728 -4.535 23.679 1.00 96.12 79 THR A O 1
ATOM 589 N N . LYS A 1 80 ? -12.423 -3.026 22.642 1.00 94.94 80 LYS A N 1
ATOM 590 C CA . LYS A 1 80 ? -12.542 -1.999 23.685 1.00 94.94 80 LYS A CA 1
ATOM 591 C C . LYS A 1 80 ? -13.969 -1.456 23.796 1.00 94.94 80 LYS A C 1
ATOM 593 O O . LYS A 1 80 ? -14.473 -1.267 24.906 1.00 94.94 80 LYS A O 1
ATOM 598 N N . MET A 1 81 ? -14.632 -1.239 22.663 1.00 94.56 81 MET A N 1
ATOM 599 C CA . MET A 1 81 ? -16.015 -0.778 22.605 1.00 94.56 81 MET A CA 1
ATOM 600 C C . MET A 1 81 ? -16.957 -1.840 23.176 1.00 94.56 81 MET A C 1
ATOM 602 O O . MET A 1 81 ? -17.799 -1.522 24.010 1.00 94.56 81 MET A O 1
ATOM 606 N N . SER A 1 82 ? -16.753 -3.115 22.837 1.00 92.75 82 SER A N 1
ATOM 607 C CA . SER A 1 82 ? -17.484 -4.241 23.428 1.00 92.75 82 SER A CA 1
ATOM 608 C C . SER A 1 82 ? -17.280 -4.319 24.943 1.00 92.75 82 SER A C 1
ATOM 610 O O . SER A 1 82 ? -18.253 -4.430 25.688 1.00 92.75 82 SER A O 1
ATOM 612 N N . ALA A 1 83 ? -16.037 -4.199 25.420 1.00 92.94 83 ALA A N 1
ATOM 613 C CA . ALA A 1 83 ? -15.721 -4.217 26.848 1.00 92.94 83 ALA A CA 1
ATOM 614 C C . ALA A 1 83 ? -16.388 -3.065 27.619 1.00 92.94 83 ALA A C 1
ATOM 616 O O . ALA A 1 83 ? -16.815 -3.261 28.753 1.00 92.94 83 ALA A O 1
ATOM 617 N N . THR A 1 84 ? -16.517 -1.891 26.996 1.00 93.31 84 THR A N 1
ATOM 618 C CA . THR A 1 84 ? -17.169 -0.718 27.602 1.00 93.31 84 THR A CA 1
ATOM 619 C C . THR A 1 84 ? -18.693 -0.813 27.547 1.00 93.31 84 THR A C 1
ATOM 621 O O . THR A 1 84 ? -19.375 -0.508 28.521 1.00 93.31 84 THR A O 1
ATOM 624 N N . ASN A 1 85 ? -19.244 -1.267 26.422 1.00 92.75 85 ASN A N 1
ATOM 625 C CA . ASN A 1 85 ? -20.686 -1.254 26.186 1.00 92.75 85 ASN A CA 1
ATOM 626 C C . ASN A 1 85 ? -21.408 -2.410 26.882 1.00 92.75 85 ASN A C 1
ATOM 628 O O . ASN A 1 85 ? -22.547 -2.239 27.308 1.00 92.75 85 ASN A O 1
ATOM 632 N N . LYS A 1 86 ? -20.761 -3.574 27.034 1.00 91.06 86 LYS A N 1
ATOM 633 C CA . LYS A 1 86 ? -21.332 -4.735 27.738 1.00 91.06 86 LYS A CA 1
ATOM 634 C C . LYS A 1 86 ? -21.847 -4.410 29.150 1.00 91.06 86 LYS A C 1
ATOM 636 O O . LYS A 1 86 ? -23.006 -4.727 29.413 1.00 91.06 86 LYS A O 1
ATOM 641 N N . PRO A 1 87 ? -21.069 -3.784 30.055 1.00 92.25 87 PRO A N 1
ATOM 642 C CA . PRO A 1 87 ? -21.565 -3.448 31.389 1.00 92.25 87 PRO A CA 1
ATOM 643 C C . PRO A 1 87 ? -22.666 -2.381 31.352 1.00 92.25 87 PRO A C 1
ATOM 645 O O . PRO A 1 87 ? -23.640 -2.498 32.087 1.00 92.25 87 PRO A O 1
ATOM 648 N N . ILE A 1 88 ? -22.574 -1.386 30.461 1.00 93.12 88 ILE A N 1
ATOM 649 C CA . ILE A 1 88 ? -23.618 -0.357 30.309 1.00 93.12 88 ILE A CA 1
ATOM 650 C C . ILE A 1 88 ? -24.949 -1.000 29.903 1.00 93.12 88 ILE A C 1
ATOM 652 O O . ILE A 1 88 ? -25.978 -0.741 30.522 1.00 93.12 88 ILE A O 1
ATOM 656 N N . LEU A 1 89 ? -24.926 -1.881 28.899 1.00 91.56 89 LEU A N 1
ATOM 657 C CA . LEU A 1 89 ? -26.110 -2.618 28.457 1.00 91.56 89 LEU A CA 1
ATOM 658 C C . LEU A 1 89 ? -26.668 -3.522 29.561 1.00 91.56 89 L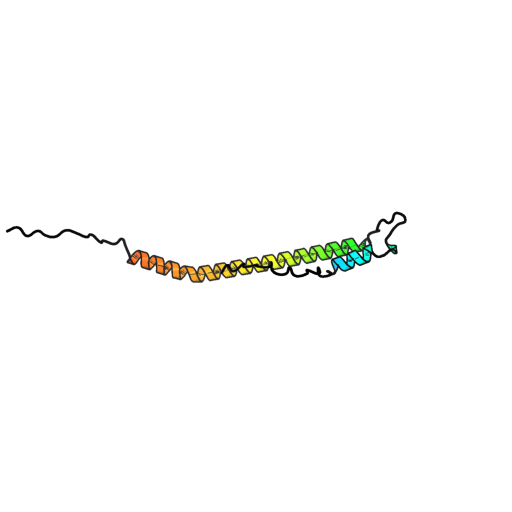EU A C 1
ATOM 660 O O . LEU A 1 89 ? -27.886 -3.609 29.711 1.00 91.56 89 LEU A O 1
ATOM 664 N N . ALA A 1 90 ? -25.805 -4.157 30.359 1.00 92.38 90 ALA A N 1
ATOM 665 C CA . ALA A 1 90 ? -26.238 -4.963 31.498 1.00 92.38 90 ALA A CA 1
ATOM 666 C C . ALA A 1 90 ? -26.999 -4.117 32.535 1.00 92.38 90 ALA A C 1
ATOM 668 O O . ALA A 1 90 ? -28.095 -4.504 32.938 1.00 92.38 90 ALA A O 1
ATOM 669 N N . HIS A 1 91 ? -26.477 -2.938 32.891 1.00 91.69 91 HIS A N 1
ATOM 670 C CA . HIS A 1 91 ? -27.146 -2.014 33.812 1.00 91.69 91 HIS A CA 1
ATOM 671 C C . HIS A 1 91 ? -28.460 -1.460 33.252 1.00 91.69 91 HIS A C 1
ATOM 673 O O . HIS A 1 91 ? -29.444 -1.374 33.981 1.00 91.69 91 HIS A O 1
ATOM 679 N N . LEU A 1 92 ? -28.516 -1.123 31.959 1.00 91.56 92 LEU A N 1
ATOM 680 C CA . LEU A 1 92 ? -29.762 -0.689 31.317 1.00 91.56 92 LEU A CA 1
ATOM 681 C C . LEU A 1 92 ? -30.823 -1.797 31.330 1.00 91.56 92 LEU A C 1
ATOM 683 O O . LEU A 1 92 ? -31.984 -1.531 31.625 1.00 91.56 92 LEU A O 1
ATOM 687 N N . THR A 1 93 ? -30.417 -3.044 31.084 1.00 91.56 93 THR A N 1
ATOM 688 C CA . THR A 1 93 ? -31.319 -4.208 31.132 1.00 91.56 93 THR A CA 1
ATOM 689 C C . THR A 1 93 ? -31.822 -4.475 32.557 1.00 91.56 93 THR A C 1
ATOM 691 O O . THR A 1 93 ? -32.960 -4.896 32.756 1.00 91.56 93 THR A O 1
ATOM 694 N N . GLU A 1 94 ? -30.984 -4.261 33.573 1.00 90.81 94 GLU A N 1
ATOM 695 C CA . GLU A 1 94 ? -31.374 -4.362 34.984 1.00 90.81 94 GLU A CA 1
ATOM 696 C C . GLU A 1 94 ? -32.364 -3.255 35.381 1.00 90.81 94 GLU A C 1
ATOM 698 O O . GLU A 1 94 ? -33.388 -3.530 36.013 1.00 90.81 94 GLU A O 1
ATOM 703 N N . LEU A 1 95 ? -32.113 -2.019 34.941 1.00 89.38 95 LEU A N 1
ATOM 704 C CA . LEU A 1 95 ? -33.037 -0.899 35.115 1.00 89.38 95 LEU A CA 1
ATOM 705 C C . LEU A 1 95 ? -34.392 -1.175 34.456 1.00 89.38 95 LEU A C 1
ATOM 707 O O . LEU A 1 95 ? -35.418 -0.989 35.097 1.00 89.38 95 LEU A O 1
ATOM 711 N N . GLU A 1 96 ? -34.424 -1.690 33.227 1.00 89.75 96 GLU A N 1
ATOM 712 C CA . GLU A 1 96 ? -35.677 -2.034 32.540 1.00 89.75 96 GLU A CA 1
ATOM 713 C C . GLU A 1 96 ? -36.491 -3.097 33.297 1.00 89.75 96 GLU A C 1
ATOM 715 O O . GLU A 1 96 ? -37.707 -2.976 33.433 1.00 89.75 96 GLU A O 1
ATOM 720 N N . LYS A 1 97 ? -35.826 -4.111 33.867 1.00 89.44 97 LYS A N 1
ATOM 721 C CA . LYS A 1 97 ? -36.488 -5.143 34.685 1.00 89.44 97 LYS A CA 1
ATOM 722 C C . LYS A 1 97 ? -37.061 -4.588 35.989 1.00 89.44 97 LYS A C 1
ATOM 724 O O . LYS A 1 97 ? -38.102 -5.061 36.440 1.00 89.44 97 LYS A O 1
ATOM 729 N N . THR A 1 98 ? -36.377 -3.623 36.607 1.00 84.12 98 THR A N 1
ATOM 730 C CA . THR A 1 98 ? -36.843 -2.973 37.847 1.00 84.12 98 THR A CA 1
ATOM 731 C C . THR A 1 98 ? -37.947 -1.948 37.591 1.00 84.12 98 THR A C 1
ATOM 733 O O . THR A 1 98 ? -38.828 -1.793 38.432 1.00 84.12 98 THR A O 1
ATOM 736 N N . LEU A 1 99 ? -37.966 -1.328 36.408 1.00 76.50 99 LEU A N 1
ATOM 737 C CA . LEU A 1 99 ? -39.033 -0.452 35.913 1.00 76.50 99 LEU A CA 1
ATOM 738 C C . LEU A 1 99 ? -40.197 -1.215 35.244 1.00 76.50 99 LEU A C 1
ATOM 740 O O . LEU A 1 99 ? -40.870 -0.649 34.385 1.00 76.50 99 LEU A O 1
A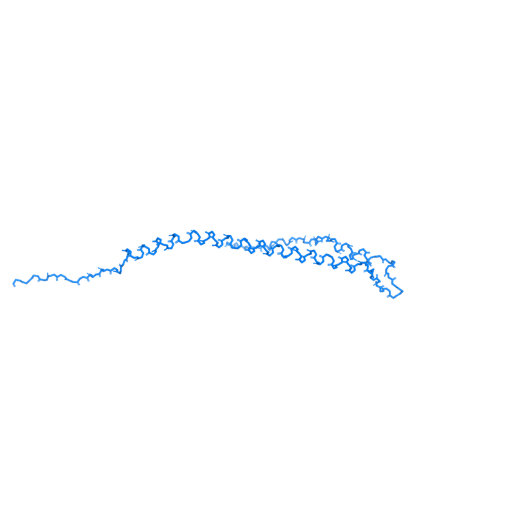TOM 744 N N . GLY A 1 100 ? -40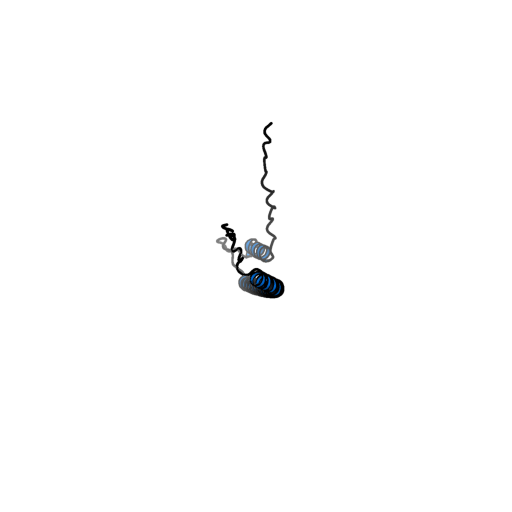.441 -2.481 35.619 1.00 67.00 100 GLY A N 1
ATOM 745 C CA . GLY A 1 100 ? -41.509 -3.328 35.063 1.00 67.00 100 GLY A CA 1
ATOM 746 C C . GLY A 1 100 ? -42.853 -2.599 34.871 1.00 67.00 100 GLY A C 1
ATOM 747 O O . GLY A 1 100 ? -43.099 -1.593 35.537 1.00 67.00 100 GLY A O 1
ATOM 748 N N . PRO A 1 101 ? -43.723 -3.087 33.957 1.00 61.69 101 PRO A N 1
ATOM 749 C CA . PRO A 1 101 ? -44.825 -2.319 33.372 1.00 61.69 101 PRO A CA 1
ATOM 750 C C . PRO A 1 101 ? -45.568 -1.546 34.451 1.00 61.69 101 PRO A C 1
ATOM 752 O O . PRO A 1 101 ? -46.103 -2.169 35.367 1.00 61.69 101 PRO A O 1
ATOM 755 N N . SER A 1 102 ? -45.541 -0.208 34.353 1.00 52.59 102 SER A N 1
ATOM 756 C CA . SER A 1 102 ? -46.162 0.676 35.337 1.00 52.59 102 SER A CA 1
ATOM 757 C C . SER A 1 102 ? -47.588 0.204 35.585 1.00 52.59 102 SER A C 1
ATOM 759 O O . SER A 1 102 ? -48.480 0.391 34.755 1.00 52.59 102 SER A O 1
ATOM 761 N N . ALA A 1 103 ? -47.794 -0.434 36.735 1.00 53.59 103 ALA A N 1
ATOM 762 C CA . ALA A 1 103 ? -49.102 -0.721 37.281 1.00 53.59 103 ALA A CA 1
ATOM 763 C C . ALA A 1 103 ? -49.656 0.570 37.891 1.00 53.59 103 ALA A C 1
ATOM 765 O O . ALA A 1 103 ? -50.085 0.591 39.041 1.00 53.59 103 ALA A O 1
ATOM 766 N N . ASP A 1 104 ? -49.704 1.645 37.104 1.00 49.72 104 ASP A N 1
ATOM 767 C CA . ASP A 1 104 ? -50.662 2.718 37.321 1.00 49.72 104 ASP A CA 1
ATOM 768 C C . ASP A 1 104 ? -52.044 2.191 36.911 1.00 49.72 104 ASP A C 1
ATOM 770 O O . ASP A 1 104 ? -52.676 2.619 35.946 1.00 49.72 104 ASP A O 1
ATOM 774 N N . CYS A 1 105 ? -52.531 1.226 37.694 1.00 44.06 105 CYS A N 1
ATOM 775 C CA . CYS A 1 105 ? -53.948 0.954 37.851 1.00 44.06 105 CYS A CA 1
ATOM 776 C C . CYS A 1 105 ? -54.546 2.137 38.624 1.00 44.06 105 CYS A C 1
ATOM 778 O O . CYS A 1 105 ? -54.792 2.078 39.829 1.00 44.06 105 CYS A O 1
ATOM 780 N N . VAL A 1 106 ? -54.740 3.254 37.928 1.00 51.78 106 VAL A N 1
ATOM 781 C CA . VAL A 1 106 ? -55.433 4.423 38.462 1.00 51.78 106 VAL A CA 1
ATOM 782 C C . VAL A 1 106 ? -56.943 4.277 38.233 1.00 51.78 106 VAL A C 1
ATOM 784 O O . VAL A 1 106 ? -57.403 4.265 37.094 1.00 51.78 106 VAL A O 1
ATOM 787 N N . LYS A 1 107 ? -57.668 4.319 39.368 1.00 48.41 107 LYS A N 1
ATOM 788 C CA . LYS A 1 107 ? -59.115 4.566 39.621 1.00 48.41 107 LYS A CA 1
ATOM 789 C C . LYS A 1 107 ? -60.052 3.345 39.520 1.00 48.41 107 LYS A C 1
ATOM 791 O O . LYS A 1 107 ? -60.033 2.623 38.542 1.00 48.41 107 LYS A O 1
ATOM 796 N N . ALA A 1 108 ? -60.937 3.087 40.491 1.00 42.75 108 ALA A N 1
ATOM 797 C CA . ALA A 1 108 ? -61.782 4.064 41.184 1.00 42.75 108 ALA A CA 1
ATOM 798 C C . ALA A 1 108 ? -62.153 3.714 42.647 1.00 42.75 108 ALA A C 1
ATOM 800 O O . ALA A 1 108 ? -62.161 2.563 43.066 1.00 42.75 108 ALA A O 1
ATOM 801 N N . HIS A 1 109 ? -62.472 4.789 43.377 1.00 43.88 109 HIS A N 1
ATOM 802 C CA . HIS A 1 109 ? -62.995 4.923 44.742 1.00 43.88 109 HIS A CA 1
ATOM 803 C C . HIS A 1 109 ? -63.998 3.864 4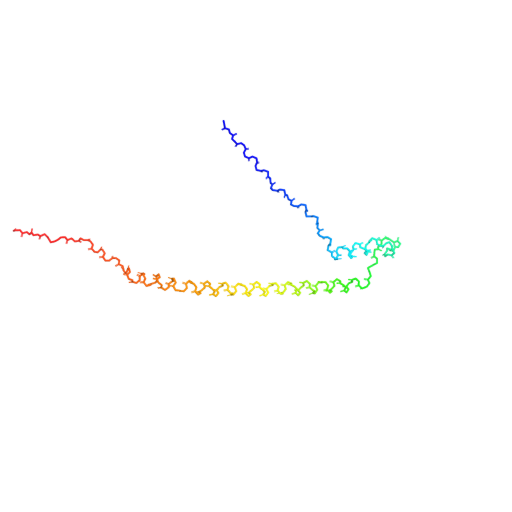5.245 1.00 43.88 109 HIS A C 1
ATOM 805 O O . HIS A 1 109 ? -64.874 3.458 44.483 1.00 43.88 109 HIS A O 1
ATOM 811 N N . PRO A 1 110 ? -64.032 3.590 46.568 1.00 51.72 110 PRO A N 1
ATOM 812 C CA . PRO A 1 110 ? -65.227 3.058 47.214 1.00 51.72 110 PRO A CA 1
ATOM 813 C C . PRO A 1 110 ? -66.255 4.188 47.413 1.00 51.72 110 PRO A C 1
ATOM 815 O O . PRO A 1 110 ? -66.005 5.143 48.149 1.00 51.72 110 PRO A O 1
ATOM 818 N N . GLN A 1 111 ? -67.418 4.097 46.758 1.00 49.97 111 GLN A N 1
ATOM 819 C CA . GLN A 1 111 ? -68.588 4.879 47.167 1.00 49.97 111 GLN A CA 1
ATOM 820 C C . GLN A 1 111 ? -69.143 4.292 48.469 1.00 49.97 111 GLN A C 1
ATOM 822 O O . GLN A 1 111 ? -69.542 3.132 48.517 1.00 49.97 111 GLN A O 1
ATOM 827 N N . VAL A 1 112 ? -69.174 5.119 49.511 1.00 48.66 112 VAL A N 1
ATOM 828 C CA . VAL A 1 112 ? -69.998 4.914 50.705 1.00 48.66 112 VAL A CA 1
ATOM 829 C C . VAL A 1 112 ? -71.420 5.344 50.347 1.00 48.66 112 VAL A C 1
ATOM 831 O O . VAL A 1 112 ? -71.630 6.494 49.965 1.00 48.66 112 VAL A O 1
ATOM 834 N N . VAL A 1 113 ? -72.381 4.430 50.468 1.00 52.62 113 VAL A N 1
ATOM 835 C CA . VAL A 1 113 ? -73.818 4.727 50.410 1.00 52.62 113 VAL A CA 1
ATOM 836 C C . VAL A 1 113 ? -74.380 4.492 51.811 1.00 52.62 113 VAL A C 1
ATOM 838 O O . VAL A 1 113 ? -74.146 3.433 52.393 1.00 52.62 113 VAL A O 1
ATOM 841 N N . TRP A 1 114 ? -75.034 5.526 52.345 1.00 46.41 114 TRP A N 1
ATOM 842 C CA . TRP A 1 114 ? -75.865 5.487 53.549 1.00 46.41 114 TRP A CA 1
ATOM 843 C C . TRP A 1 114 ? -77.213 4.837 53.247 1.00 46.41 114 TRP A C 1
ATOM 845 O O . TRP A 1 114 ? -77.737 5.095 52.138 1.00 46.41 114 TRP A O 1
#